Protein AF-A0A497BLQ8-F1 (afdb_monomer)

Structure (mmCIF, N/CA/C/O backbone):
data_AF-A0A497BLQ8-F1
#
_entry.id   AF-A0A497BLQ8-F1
#
loop_
_atom_site.group_PDB
_atom_site.id
_atom_site.type_symbol
_atom_site.label_atom_id
_atom_site.label_alt_id
_atom_site.label_comp_id
_atom_site.label_asym_id
_atom_site.label_entity_id
_atom_site.label_seq_id
_atom_site.pdbx_PDB_ins_code
_atom_site.Cartn_x
_atom_site.Cartn_y
_atom_site.Cartn_z
_atom_site.occupancy
_atom_site.B_iso_or_equiv
_atom_site.auth_seq_id
_atom_site.auth_comp_id
_atom_site.auth_asym_id
_atom_site.auth_atom_id
_atom_site.pdbx_PDB_model_num
ATOM 1 N N . MET A 1 1 ? -21.643 6.560 -34.041 1.00 45.59 1 MET A N 1
ATOM 2 C CA . MET A 1 1 ? -21.291 5.368 -34.838 1.00 45.59 1 MET A CA 1
ATOM 3 C C . MET A 1 1 ? -20.101 4.755 -34.124 1.00 45.59 1 MET A C 1
ATOM 5 O O . MET A 1 1 ? -19.107 5.454 -33.999 1.00 45.59 1 MET A O 1
ATOM 9 N N . ASN A 1 2 ? -20.233 3.572 -33.525 1.00 54.94 2 ASN A N 1
ATOM 10 C CA . ASN A 1 2 ? -19.096 2.925 -32.866 1.00 54.94 2 ASN A CA 1
ATOM 11 C C . ASN A 1 2 ? -18.308 2.196 -33.954 1.00 54.94 2 ASN A C 1
ATOM 13 O O . ASN A 1 2 ? -18.835 1.258 -34.545 1.00 54.94 2 ASN A O 1
ATOM 17 N N . GLU A 1 3 ? -17.105 2.670 -34.266 1.00 62.31 3 GLU A N 1
ATOM 18 C CA . GLU A 1 3 ? -16.207 1.967 -35.180 1.00 62.31 3 GLU A CA 1
ATOM 19 C C . GLU A 1 3 ? -15.590 0.777 -34.443 1.00 62.31 3 GLU A C 1
ATOM 21 O O . GLU A 1 3 ? -14.866 0.939 -33.461 1.00 62.31 3 GLU A O 1
ATOM 26 N N . GLU A 1 4 ? -15.925 -0.429 -34.893 1.00 64.44 4 GLU A N 1
ATOM 27 C CA . GLU A 1 4 ? -15.336 -1.668 -34.399 1.00 64.44 4 GLU A CA 1
ATOM 28 C C . GLU A 1 4 ? -14.149 -2.039 -35.297 1.00 64.44 4 GLU A C 1
ATOM 30 O O . GLU A 1 4 ? -14.300 -2.202 -36.509 1.00 64.44 4 GLU A O 1
ATOM 35 N N . MET A 1 5 ? -12.953 -2.143 -34.709 1.00 69.06 5 MET A N 1
ATOM 36 C CA . MET A 1 5 ? -11.732 -2.540 -35.410 1.00 69.06 5 MET A CA 1
ATOM 37 C C . MET A 1 5 ? -11.304 -3.932 -34.946 1.00 69.06 5 MET A C 1
ATOM 39 O O . MET A 1 5 ? -11.030 -4.139 -33.766 1.00 69.06 5 MET A O 1
ATOM 43 N N . ILE A 1 6 ? -11.197 -4.873 -35.886 1.00 69.75 6 ILE A N 1
ATOM 44 C CA . ILE A 1 6 ? -10.698 -6.229 -35.632 1.00 69.75 6 ILE A CA 1
ATOM 45 C C . ILE A 1 6 ? -9.285 -6.331 -36.212 1.00 69.75 6 ILE A C 1
ATOM 47 O O . ILE A 1 6 ? -9.094 -6.196 -37.422 1.00 69.75 6 ILE A O 1
ATOM 51 N N . THR A 1 7 ? -8.290 -6.571 -35.356 1.00 73.69 7 THR A N 1
ATOM 52 C CA . THR A 1 7 ? -6.900 -6.825 -35.759 1.00 73.69 7 THR A CA 1
ATOM 53 C C . THR A 1 7 ? -6.355 -8.061 -35.055 1.00 73.69 7 THR A C 1
ATOM 55 O O . THR A 1 7 ? -6.765 -8.376 -33.938 1.00 73.69 7 THR A O 1
ATOM 58 N N . GLY A 1 8 ? -5.433 -8.757 -35.721 1.00 69.12 8 GLY A N 1
ATOM 59 C CA . GLY A 1 8 ? -4.611 -9.776 -35.081 1.00 69.12 8 GLY A CA 1
ATOM 60 C C . GLY A 1 8 ? -3.688 -9.142 -34.043 1.00 69.12 8 GLY A C 1
ATOM 61 O O . GLY A 1 8 ? -3.346 -7.954 -34.138 1.00 69.12 8 GLY A O 1
ATOM 62 N N . ALA A 1 9 ? -3.358 -9.924 -33.021 1.00 67.19 9 ALA A N 1
ATOM 63 C CA . ALA A 1 9 ? -2.490 -9.506 -31.943 1.00 67.19 9 ALA A CA 1
ATOM 64 C C . ALA A 1 9 ? -1.697 -10.701 -31.404 1.00 67.19 9 ALA A C 1
ATOM 66 O O . ALA A 1 9 ? -2.230 -11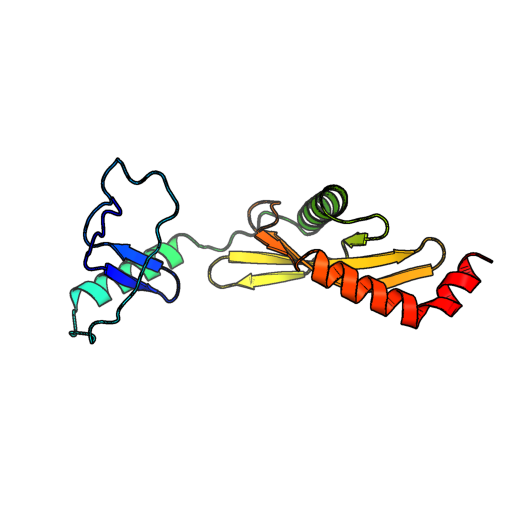.805 -31.261 1.00 67.19 9 ALA A O 1
ATOM 67 N N . SER A 1 10 ? -0.432 -10.457 -31.096 1.00 71.00 10 SER A N 1
ATOM 68 C CA . SER A 1 10 ? 0.517 -11.432 -30.580 1.00 71.00 10 SER A CA 1
ATOM 69 C C . SER A 1 10 ? 0.697 -11.239 -29.078 1.00 71.00 10 SER A C 1
ATOM 71 O O . SER A 1 10 ? 1.008 -10.143 -28.615 1.00 71.00 10 SER A O 1
ATOM 73 N N . VAL A 1 11 ? 0.505 -12.304 -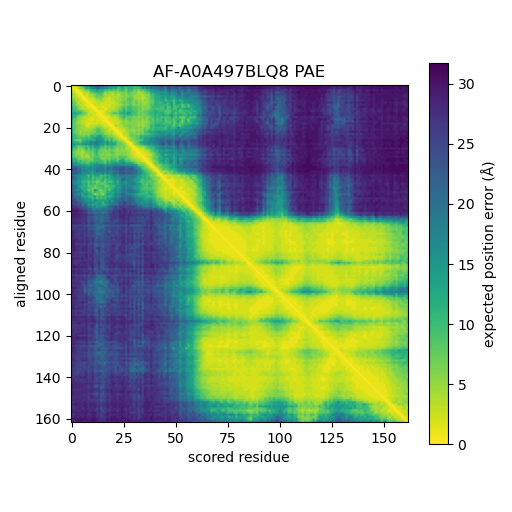28.299 1.00 68.88 11 VAL A N 1
ATOM 74 C CA . VAL A 1 11 ? 0.730 -1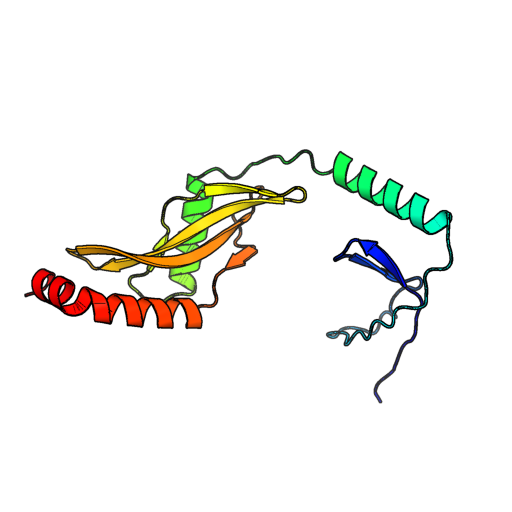2.275 -26.847 1.00 68.88 11 VAL A CA 1
ATOM 75 C C . VAL A 1 11 ? 2.229 -12.405 -26.582 1.00 68.88 11 VAL A C 1
ATOM 77 O O . VAL A 1 11 ? 2.837 -13.419 -26.938 1.00 68.88 11 VAL A O 1
ATOM 80 N N . LEU A 1 12 ? 2.823 -11.377 -25.978 1.00 60.34 12 LEU A N 1
ATOM 81 C CA . LEU A 1 12 ? 4.246 -11.357 -25.636 1.00 60.34 12 LEU A CA 1
ATOM 82 C C . LEU A 1 12 ? 4.490 -11.977 -24.252 1.00 60.34 12 LEU A C 1
ATOM 84 O O . LEU A 1 12 ? 5.418 -12.769 -24.102 1.00 60.34 12 LEU A O 1
ATOM 88 N N . ASP A 1 13 ? 3.625 -11.675 -23.279 1.00 62.84 13 ASP A N 1
ATOM 89 C CA . ASP A 1 13 ? 3.588 -12.289 -21.945 1.00 62.84 13 ASP A CA 1
ATOM 90 C C . ASP A 1 13 ? 2.176 -12.201 -21.323 1.00 62.84 13 ASP A C 1
ATOM 92 O O . ASP A 1 13 ? 1.213 -11.836 -21.999 1.00 62.84 13 ASP A O 1
ATOM 96 N N . ASP A 1 14 ? 2.047 -12.534 -20.035 1.00 57.75 14 ASP A N 1
ATOM 97 C CA . ASP A 1 14 ? 0.777 -12.560 -19.292 1.00 57.75 14 ASP A CA 1
ATOM 98 C C . ASP A 1 14 ? 0.088 -11.181 -19.159 1.00 57.75 14 ASP A C 1
ATOM 100 O O . ASP A 1 14 ? -1.061 -11.095 -18.722 1.00 57.75 14 ASP A O 1
ATOM 104 N N . THR A 1 15 ? 0.775 -10.095 -19.526 1.00 55.38 15 THR A N 1
ATOM 105 C CA . THR A 1 15 ? 0.332 -8.699 -19.378 1.00 55.38 15 THR A CA 1
ATOM 106 C C . THR A 1 15 ? 0.512 -7.836 -20.632 1.00 55.38 15 THR A C 1
ATOM 108 O O . THR A 1 15 ? -0.106 -6.773 -20.722 1.00 55.38 15 THR A O 1
ATOM 111 N N . HIS A 1 16 ? 1.293 -8.281 -21.620 1.00 55.97 16 HIS A N 1
ATOM 112 C CA . HIS A 1 16 ? 1.618 -7.513 -22.821 1.00 55.97 16 HIS A CA 1
ATOM 113 C C . HIS A 1 16 ? 1.158 -8.211 -24.103 1.00 55.97 16 HIS A C 1
ATOM 115 O O . HIS A 1 16 ? 1.431 -9.388 -24.353 1.00 55.97 16 HIS A O 1
ATOM 121 N N . VAL A 1 17 ? 0.495 -7.435 -24.960 1.00 71.88 17 VAL A N 1
ATOM 122 C CA . VAL A 1 17 ? 0.015 -7.862 -26.276 1.00 71.88 17 VAL A CA 1
ATOM 123 C C . VAL A 1 17 ? 0.462 -6.836 -27.314 1.00 71.88 17 VAL A C 1
ATOM 125 O O . VAL A 1 17 ? 0.258 -5.637 -27.135 1.00 71.88 17 VAL A O 1
ATOM 128 N N . GLU A 1 18 ? 1.055 -7.307 -28.406 1.00 71.69 18 GLU A N 1
ATOM 129 C CA . GLU A 1 18 ? 1.445 -6.495 -29.559 1.00 71.69 18 GLU A CA 1
ATOM 130 C C . GLU A 1 18 ? 0.379 -6.614 -30.653 1.00 71.69 18 GLU A C 1
ATOM 132 O O . GLU A 1 18 ? -0.018 -7.718 -31.019 1.00 71.69 18 GLU A O 1
ATOM 137 N N . LEU A 1 19 ? -0.112 -5.489 -31.175 1.00 75.44 19 LEU A N 1
ATOM 138 C CA . LEU A 1 19 ? -1.073 -5.489 -32.281 1.00 75.44 19 LEU A CA 1
ATOM 139 C C . LEU A 1 19 ? -0.333 -5.608 -33.616 1.00 75.44 19 LEU A C 1
ATOM 141 O O . LEU A 1 19 ? 0.628 -4.882 -33.856 1.00 75.44 19 LE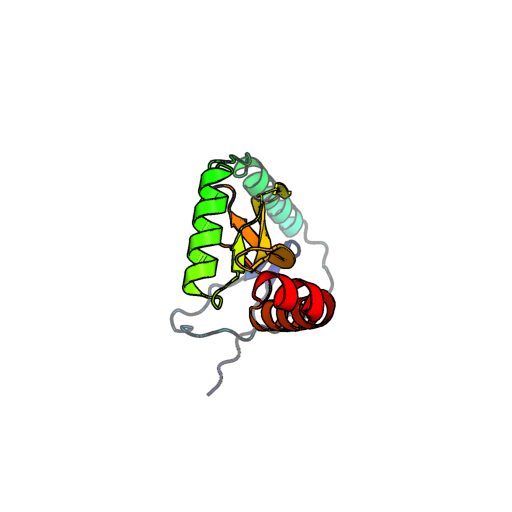U A O 1
ATOM 145 N N . ASP A 1 20 ? -0.845 -6.427 -34.536 1.00 71.88 20 ASP A N 1
ATOM 146 C CA . ASP A 1 20 ? -0.243 -6.588 -35.871 1.00 71.88 20 ASP A CA 1
ATOM 147 C C . ASP A 1 20 ? -0.364 -5.320 -36.740 1.00 71.88 20 ASP A C 1
ATOM 149 O O . ASP A 1 20 ? 0.283 -5.196 -37.783 1.00 71.88 20 ASP A O 1
ATOM 153 N N . LYS A 1 21 ? -1.231 -4.379 -36.345 1.00 71.50 21 LYS A N 1
ATOM 154 C CA . LYS A 1 21 ? -1.480 -3.111 -37.037 1.00 71.50 21 LYS A CA 1
ATOM 155 C C . LYS A 1 21 ? -1.532 -1.953 -36.047 1.00 71.50 21 LYS A C 1
ATOM 157 O O . LYS A 1 21 ? -2.088 -2.083 -34.958 1.00 71.50 21 LYS A O 1
ATOM 162 N N . ALA A 1 22 ? -1.001 -0.806 -36.468 1.00 69.06 22 ALA A N 1
ATOM 163 C CA . ALA A 1 22 ? -1.089 0.437 -35.713 1.00 69.06 22 ALA A CA 1
ATOM 164 C C . ALA A 1 22 ? -2.547 0.912 -35.585 1.00 69.06 22 ALA A C 1
ATOM 166 O O . ALA A 1 22 ? -3.351 0.752 -36.508 1.00 69.06 22 ALA A O 1
ATOM 167 N N . LEU A 1 23 ? -2.871 1.514 -34.439 1.00 69.44 23 LEU A N 1
ATOM 168 C CA . LEU A 1 23 ? -4.172 2.139 -34.211 1.00 69.44 23 LEU A CA 1
ATOM 169 C C . LEU A 1 23 ? -4.319 3.392 -35.097 1.00 69.44 23 LEU A C 1
ATOM 171 O O . LEU A 1 23 ? -3.353 4.145 -35.231 1.00 69.44 23 LEU A O 1
ATOM 175 N N . PRO A 1 24 ? -5.503 3.652 -35.683 1.00 69.00 24 PRO A N 1
ATOM 176 C CA . PRO A 1 24 ? -5.737 4.873 -36.449 1.00 69.00 24 PRO A CA 1
ATOM 177 C C . PRO A 1 24 ? -5.566 6.129 -35.583 1.00 69.00 24 PRO A C 1
ATOM 179 O O . PRO A 1 24 ? -6.014 6.162 -34.436 1.00 69.00 24 PRO A O 1
ATOM 182 N N . GLU A 1 25 ? -4.996 7.193 -36.156 1.00 61.97 25 GLU A N 1
ATOM 183 C CA . GLU A 1 25 ? -4.608 8.432 -35.450 1.00 61.97 25 GLU A CA 1
ATOM 184 C C . GLU A 1 25 ? -5.781 9.218 -34.810 1.00 61.97 25 GLU A C 1
ATOM 186 O O . GLU A 1 25 ? -5.560 10.185 -34.087 1.00 61.97 25 GLU A O 1
ATOM 191 N N . GLY A 1 26 ? -7.035 8.795 -35.023 1.00 61.06 26 GLY A N 1
ATOM 192 C CA . GLY A 1 26 ? -8.242 9.379 -34.417 1.00 61.06 26 GLY A CA 1
ATOM 193 C C . GLY A 1 26 ? -8.735 8.705 -33.126 1.00 61.06 26 GLY A C 1
ATOM 194 O O . GLY A 1 26 ? -9.682 9.198 -32.510 1.00 61.06 26 GLY A O 1
ATOM 195 N N . PHE A 1 27 ? -8.127 7.595 -32.689 1.00 63.56 27 PHE A N 1
ATOM 196 C CA . PHE A 1 27 ? -8.535 6.871 -31.476 1.00 63.56 27 PHE A CA 1
ATOM 197 C C . PHE A 1 27 ? -7.983 7.533 -30.200 1.00 63.56 27 PHE A C 1
ATOM 199 O O . PHE A 1 27 ? -7.060 7.043 -29.558 1.00 63.56 27 PHE A O 1
ATOM 206 N N . GLY A 1 28 ? -8.566 8.671 -29.819 1.00 51.62 28 GLY A N 1
ATOM 207 C CA . GLY A 1 28 ? -8.182 9.449 -28.631 1.00 51.62 28 GLY A CA 1
ATOM 208 C C . GLY A 1 28 ? -8.887 9.070 -27.318 1.00 51.62 28 GLY A C 1
ATOM 209 O O . GLY A 1 28 ? -8.868 9.865 -26.381 1.00 51.62 28 GLY A O 1
ATOM 210 N N . GLN A 1 29 ? -9.562 7.918 -27.222 1.00 56.62 29 GLN A N 1
ATOM 211 C CA . GLN A 1 29 ? -10.327 7.527 -26.024 1.00 56.62 29 GLN A CA 1
ATOM 212 C C . GLN A 1 29 ? -10.104 6.067 -25.620 1.00 56.62 29 GLN A C 1
ATOM 214 O O . GLN A 1 29 ? -9.720 5.234 -26.438 1.00 56.62 29 GLN A O 1
ATOM 219 N N . ARG A 1 30 ? -10.381 5.780 -24.334 1.00 53.25 30 ARG A N 1
ATOM 220 C CA . ARG A 1 30 ? -10.392 4.445 -23.708 1.00 53.25 30 ARG A CA 1
ATOM 221 C C . ARG A 1 30 ? -10.951 3.387 -24.667 1.00 53.25 30 ARG A C 1
ATOM 223 O O . ARG A 1 30 ? -12.146 3.370 -24.952 1.00 53.25 30 ARG A O 1
ATOM 230 N N . LEU A 1 31 ? -10.080 2.491 -25.122 1.00 61.16 31 LEU A N 1
ATOM 231 C CA . LEU A 1 31 ? -10.446 1.373 -25.984 1.00 61.16 31 LEU A CA 1
ATOM 232 C C . LEU A 1 31 ? -11.077 0.256 -25.155 1.00 61.16 31 LEU A C 1
ATOM 234 O O . LEU A 1 31 ? -10.528 -0.167 -24.137 1.00 61.16 31 LEU A O 1
ATOM 238 N N . ARG A 1 32 ? -12.220 -0.256 -25.615 1.00 54.22 32 ARG A N 1
ATOM 239 C CA . ARG A 1 32 ? -12.794 -1.497 -25.093 1.00 54.22 32 ARG A CA 1
ATOM 240 C C . ARG A 1 32 ? -12.264 -2.649 -25.937 1.00 54.22 32 ARG A C 1
ATOM 242 O O . ARG A 1 32 ? -12.726 -2.857 -27.052 1.00 54.22 32 ARG A O 1
ATOM 249 N N . VAL A 1 33 ? -11.270 -3.361 -25.417 1.00 60.84 33 VAL A N 1
ATOM 250 C CA . VAL A 1 33 ? -10.626 -4.474 -26.126 1.00 60.84 33 VAL A CA 1
ATOM 251 C C . VAL A 1 33 ? -11.339 -5.779 -25.774 1.00 60.84 33 VAL A C 1
ATOM 253 O O . VAL A 1 33 ? -11.523 -6.087 -24.597 1.00 60.84 33 VAL A O 1
ATOM 256 N N . HIS A 1 34 ? -11.743 -6.547 -26.788 1.00 54.59 34 HIS A N 1
ATOM 257 C CA . HIS A 1 34 ? -12.259 -7.903 -26.614 1.00 54.59 34 HIS A CA 1
ATOM 258 C C . HIS A 1 34 ? -11.250 -8.897 -27.192 1.00 54.59 34 HIS A C 1
ATOM 260 O O . HIS A 1 34 ? -11.066 -8.974 -28.404 1.00 54.59 34 HIS A O 1
ATOM 266 N N . ILE A 1 35 ? -10.562 -9.631 -26.318 1.00 61.28 35 ILE A N 1
ATOM 267 C CA . ILE A 1 35 ? -9.530 -10.589 -26.721 1.00 61.28 35 ILE A CA 1
ATOM 268 C C . ILE A 1 35 ? -10.186 -11.956 -26.881 1.00 61.28 35 ILE A C 1
ATOM 270 O O . ILE A 1 35 ? -10.690 -12.527 -25.917 1.00 61.28 35 ILE A O 1
ATOM 274 N N . THR A 1 36 ? -10.160 -12.493 -28.099 1.00 52.09 36 THR A N 1
ATOM 275 C CA . THR A 1 36 ? -10.603 -13.864 -28.373 1.00 52.09 36 THR A CA 1
ATOM 276 C C . THR A 1 36 ? -9.385 -14.708 -28.716 1.00 52.09 36 THR A C 1
ATOM 278 O O . THR A 1 36 ? -8.703 -14.438 -29.701 1.00 52.09 36 THR A O 1
ATOM 281 N N . SER A 1 37 ? -9.095 -15.725 -27.901 1.00 51.56 37 SER A N 1
ATOM 282 C CA . SER A 1 37 ? -7.980 -16.638 -28.159 1.00 51.56 37 SER A CA 1
ATOM 283 C C . SER A 1 37 ? -8.284 -17.490 -29.392 1.00 51.56 37 SER A C 1
ATOM 285 O O . SER A 1 37 ? -9.158 -18.359 -29.376 1.00 51.56 37 SER A O 1
ATOM 287 N N . LEU A 1 38 ? -7.562 -17.232 -30.480 1.00 53.38 38 LEU A N 1
ATOM 288 C CA . LEU A 1 38 ? -7.493 -18.138 -31.617 1.00 53.38 38 LEU A CA 1
ATOM 289 C C . LEU A 1 38 ? -6.430 -19.190 -31.283 1.00 53.38 38 LEU A C 1
ATOM 291 O O . LEU A 1 38 ? -5.348 -18.851 -30.810 1.00 53.38 38 LEU A O 1
ATOM 295 N N . ARG A 1 39 ? -6.767 -20.475 -31.455 1.00 51.53 39 ARG A N 1
ATOM 296 C CA . ARG A 1 39 ? -5.911 -21.617 -31.079 1.00 51.53 39 ARG A CA 1
ATOM 297 C C . ARG A 1 39 ? -4.460 -21.390 -31.529 1.00 51.53 39 ARG A C 1
ATOM 299 O O . ARG A 1 39 ? -4.268 -20.952 -32.663 1.00 51.53 39 ARG A O 1
ATOM 306 N N . PRO A 1 40 ? -3.455 -21.733 -30.703 1.00 51.69 40 PRO A N 1
ATOM 307 C CA . PRO A 1 40 ? -2.065 -21.466 -31.035 1.00 51.69 40 PRO A CA 1
ATOM 308 C C . PRO A 1 40 ? -1.652 -22.326 -32.233 1.00 51.69 40 PRO A C 1
ATOM 310 O O . PRO A 1 40 ? -1.404 -23.526 -32.105 1.00 51.69 40 PRO A O 1
ATOM 313 N N . ALA A 1 41 ? -1.590 -21.712 -33.414 1.00 51.78 41 ALA A N 1
ATOM 314 C CA . ALA A 1 41 ? -0.745 -22.216 -34.482 1.00 51.78 41 ALA A CA 1
ATOM 315 C C . ALA A 1 41 ? 0.706 -22.078 -33.998 1.00 51.78 41 ALA A C 1
ATOM 317 O O . ALA A 1 41 ? 1.076 -21.057 -33.421 1.00 51.78 41 ALA A O 1
ATOM 318 N N . GLN A 1 42 ? 1.504 -23.135 -34.148 1.00 52.81 42 GLN A N 1
ATOM 319 C CA . GLN A 1 42 ? 2.906 -23.164 -33.731 1.00 52.81 42 GLN A CA 1
ATOM 320 C C . GLN A 1 42 ? 3.724 -22.206 -34.604 1.00 52.81 42 GLN A C 1
ATOM 322 O O . GLN A 1 42 ? 4.300 -22.607 -35.610 1.00 52.81 42 GLN A O 1
ATOM 327 N N . ASP A 1 43 ? 3.735 -20.930 -34.235 1.00 60.41 43 ASP A N 1
ATOM 328 C CA . ASP A 1 43 ? 4.445 -19.894 -34.968 1.00 60.41 43 ASP A CA 1
ATOM 329 C C . ASP A 1 43 ? 5.843 -19.711 -34.364 1.00 60.41 43 ASP A C 1
ATOM 331 O O . ASP A 1 43 ? 6.023 -19.145 -33.282 1.00 60.41 43 ASP A O 1
ATOM 335 N N . HIS A 1 44 ? 6.852 -20.261 -35.042 1.00 58.25 44 HIS A N 1
ATOM 336 C CA . HIS A 1 44 ? 8.255 -20.153 -34.634 1.00 58.25 44 HIS A CA 1
ATOM 337 C C . HIS A 1 44 ? 8.708 -18.689 -34.524 1.00 58.25 44 HIS A C 1
ATOM 339 O O . HIS A 1 44 ? 9.489 -18.353 -33.635 1.00 58.25 44 HIS A O 1
ATOM 345 N N . THR A 1 45 ? 8.134 -17.812 -35.347 1.00 61.81 45 THR A N 1
ATOM 346 C CA . THR A 1 45 ? 8.399 -16.370 -35.360 1.00 61.81 45 THR A CA 1
ATOM 347 C C . THR A 1 45 ? 7.933 -15.684 -34.072 1.00 61.81 45 THR A C 1
ATOM 349 O O . THR A 1 45 ? 8.596 -14.770 -33.583 1.00 61.81 45 THR A O 1
ATOM 352 N N . LEU A 1 46 ? 6.832 -16.151 -33.468 1.00 58.62 46 LEU A N 1
ATOM 353 C CA . LEU A 1 46 ? 6.336 -15.637 -32.186 1.00 58.62 46 LEU A CA 1
ATOM 354 C C . LEU A 1 46 ? 7.276 -16.011 -31.034 1.00 58.62 46 LEU A C 1
ATOM 356 O O . LEU A 1 46 ? 7.555 -15.180 -30.174 1.00 58.62 46 LEU A O 1
ATOM 360 N N . ARG A 1 47 ? 7.823 -17.234 -31.040 1.00 60.28 47 ARG A N 1
ATOM 361 C CA . ARG A 1 47 ? 8.798 -17.672 -30.026 1.00 60.28 47 ARG A CA 1
ATOM 362 C C . ARG A 1 47 ? 10.098 -16.881 -30.086 1.00 60.28 47 ARG A C 1
ATOM 364 O O . ARG A 1 47 ? 10.646 -16.547 -29.042 1.00 60.28 47 ARG A O 1
ATOM 371 N N . GLU A 1 48 ? 10.586 -16.573 -31.283 1.00 63.75 48 GLU A N 1
ATOM 372 C CA . GLU A 1 48 ? 11.786 -15.748 -31.454 1.00 63.75 48 GLU A CA 1
ATOM 373 C C . GLU A 1 48 ? 11.558 -14.312 -30.970 1.00 63.75 48 GLU A C 1
ATOM 375 O O . GLU A 1 48 ? 12.416 -13.760 -30.284 1.00 63.75 48 GLU A O 1
ATOM 380 N N . ARG A 1 49 ? 10.377 -13.734 -31.233 1.00 62.16 49 ARG A N 1
ATOM 381 C CA . ARG A 1 49 ? 9.994 -12.413 -30.705 1.00 62.16 49 ARG A CA 1
ATOM 382 C C . ARG A 1 49 ? 9.840 -12.408 -29.186 1.00 62.16 49 ARG A C 1
ATOM 384 O O . ARG A 1 49 ? 10.344 -11.497 -28.540 1.00 62.16 49 ARG A O 1
ATOM 391 N N . GLN A 1 50 ? 9.224 -13.439 -28.606 1.00 59.03 50 GLN A N 1
ATOM 392 C CA . GLN A 1 50 ? 9.125 -13.603 -27.152 1.00 59.03 50 GLN A CA 1
ATOM 393 C C . GLN A 1 50 ? 10.506 -13.745 -26.506 1.00 59.03 50 GLN A C 1
ATOM 395 O O . GLN A 1 50 ? 10.781 -13.095 -25.503 1.00 59.03 50 GLN A O 1
ATOM 400 N N . ALA A 1 51 ? 11.402 -14.540 -27.096 1.00 61.84 51 ALA A N 1
ATOM 401 C CA . ALA A 1 51 ? 12.765 -14.698 -26.600 1.00 61.84 51 ALA A CA 1
ATOM 402 C C . ALA A 1 51 ? 13.576 -13.398 -26.725 1.00 61.84 51 ALA A C 1
ATOM 404 O O . ALA A 1 51 ? 14.284 -13.033 -25.791 1.00 61.84 51 ALA A O 1
ATOM 405 N N . ALA A 1 52 ? 13.450 -12.668 -27.837 1.00 61.84 52 ALA A N 1
ATOM 406 C CA . ALA A 1 52 ? 14.104 -11.374 -28.020 1.00 61.84 52 ALA A CA 1
ATOM 407 C C . ALA A 1 52 ? 13.575 -10.315 -27.039 1.00 61.84 52 ALA A C 1
ATOM 409 O O . ALA A 1 52 ? 14.378 -9.596 -26.448 1.00 61.84 52 ALA A O 1
ATOM 410 N N . TYR A 1 53 ? 12.258 -10.275 -26.801 1.00 56.78 53 TYR A N 1
ATOM 411 C CA . TYR A 1 53 ? 11.636 -9.409 -25.797 1.00 56.78 53 TYR A CA 1
ATOM 412 C C . TYR A 1 53 ? 12.105 -9.767 -24.384 1.00 56.78 53 TYR A C 1
ATOM 414 O O . TYR A 1 53 ? 12.562 -8.899 -23.651 1.00 56.78 53 TYR A O 1
ATOM 422 N N . GLN A 1 54 ? 12.100 -11.049 -24.017 1.00 60.09 54 GLN A N 1
ATOM 423 C CA . GLN A 1 54 ? 12.585 -11.504 -22.711 1.00 60.09 54 GLN A CA 1
ATOM 424 C C . GLN A 1 54 ? 14.072 -11.205 -22.505 1.00 60.09 54 GLN A C 1
ATOM 426 O O . GLN A 1 54 ? 14.468 -10.818 -21.408 1.00 60.09 54 GLN A O 1
ATOM 431 N N . VAL A 1 55 ? 14.899 -11.337 -23.546 1.00 59.81 55 VAL A N 1
ATOM 432 C CA . VAL A 1 55 ? 16.317 -10.964 -23.491 1.00 59.81 55 VAL A CA 1
ATOM 433 C C . VAL A 1 55 ? 16.478 -9.446 -23.398 1.00 59.81 55 VAL A C 1
ATOM 435 O O . VAL A 1 55 ? 17.294 -8.998 -22.602 1.00 59.81 55 VAL A O 1
ATOM 438 N N . GLN A 1 56 ? 15.697 -8.638 -24.122 1.00 56.91 56 GLN A N 1
ATOM 439 C CA . GLN A 1 56 ? 15.716 -7.175 -23.984 1.00 56.91 56 GLN A CA 1
ATOM 440 C C . GLN A 1 56 ? 15.294 -6.726 -22.582 1.00 56.91 56 GLN A C 1
ATOM 442 O O . GLN A 1 56 ? 16.041 -5.986 -21.950 1.00 56.91 56 GLN A O 1
ATOM 447 N N . VAL A 1 57 ? 14.190 -7.252 -22.048 1.00 54.06 57 VAL A N 1
ATOM 448 C CA . VAL A 1 57 ? 13.727 -6.978 -20.678 1.00 54.06 57 VAL A CA 1
ATOM 449 C C . VAL A 1 57 ? 14.783 -7.407 -19.654 1.00 54.06 57 VAL A C 1
ATOM 451 O O . VAL A 1 57 ? 15.154 -6.628 -18.779 1.00 54.06 57 VAL A O 1
ATOM 454 N N . ALA A 1 58 ? 15.360 -8.604 -19.795 1.00 55.16 58 ALA A N 1
ATOM 455 C CA . ALA A 1 58 ? 16.404 -9.086 -18.889 1.00 55.16 58 ALA A CA 1
ATOM 456 C C . ALA A 1 58 ? 17.724 -8.296 -18.998 1.00 55.16 58 ALA A C 1
ATOM 458 O O . ALA A 1 58 ? 18.468 -8.207 -18.020 1.00 55.16 58 ALA A O 1
ATOM 459 N N . THR A 1 59 ? 18.027 -7.720 -20.166 1.00 49.50 59 THR A N 1
ATOM 460 C CA . THR A 1 59 ? 19.241 -6.914 -20.383 1.00 49.50 59 THR A CA 1
ATOM 461 C C . THR A 1 59 ? 19.043 -5.458 -19.943 1.00 49.50 59 THR A C 1
ATOM 463 O O . THR A 1 59 ? 20.002 -4.827 -19.498 1.00 49.50 59 THR A O 1
ATOM 466 N N . GLU A 1 60 ? 17.815 -4.933 -19.990 1.00 52.38 60 GLU A N 1
ATOM 467 C CA . GLU A 1 60 ? 17.475 -3.587 -19.510 1.00 52.38 60 GLU A CA 1
ATOM 468 C C . GLU A 1 60 ? 17.228 -3.533 -17.994 1.00 52.38 60 GLU A C 1
ATOM 470 O O . GLU A 1 60 ? 17.576 -2.538 -17.356 1.00 52.38 60 GLU A O 1
ATOM 475 N N . THR A 1 61 ? 16.724 -4.596 -17.358 1.00 50.50 61 THR A N 1
ATOM 476 C CA . THR A 1 61 ? 16.421 -4.591 -15.915 1.00 50.50 61 THR A CA 1
ATOM 477 C C . THR A 1 61 ? 17.523 -5.237 -15.075 1.00 50.50 61 THR A C 1
ATOM 479 O O . THR A 1 61 ? 17.320 -6.208 -14.347 1.00 50.50 61 THR A O 1
ATOM 482 N N . ARG A 1 62 ? 18.721 -4.648 -15.080 1.00 54.06 62 ARG A N 1
ATOM 483 C CA . ARG A 1 62 ? 19.637 -4.834 -13.944 1.00 54.06 62 ARG A CA 1
ATOM 484 C C . ARG A 1 62 ? 19.066 -4.013 -12.785 1.00 54.06 62 ARG A C 1
ATOM 486 O O . ARG A 1 62 ? 19.453 -2.862 -12.633 1.00 54.06 62 ARG A O 1
ATOM 493 N N . THR A 1 63 ? 18.102 -4.576 -12.042 1.00 56.97 63 THR A N 1
ATOM 494 C CA . THR A 1 63 ? 17.318 -3.923 -10.969 1.00 56.97 63 THR A CA 1
ATOM 495 C C . THR A 1 63 ? 18.192 -3.016 -10.104 1.00 56.97 63 THR A C 1
ATOM 497 O O . THR A 1 63 ? 18.897 -3.479 -9.202 1.00 56.97 63 THR A O 1
ATOM 500 N N . ARG A 1 64 ? 18.186 -1.717 -10.407 1.00 64.31 64 ARG A N 1
ATOM 501 C CA . ARG A 1 64 ? 19.000 -0.718 -9.726 1.00 64.31 64 ARG A CA 1
ATOM 502 C C . ARG A 1 64 ? 18.108 -0.022 -8.719 1.00 64.31 64 ARG A C 1
ATOM 504 O O . ARG A 1 64 ? 17.525 0.995 -9.036 1.00 64.31 64 ARG A O 1
ATOM 511 N N . ILE A 1 65 ? 18.062 -0.530 -7.494 1.00 73.50 65 ILE A N 1
ATOM 512 C CA . ILE A 1 65 ? 17.340 0.148 -6.412 1.00 73.50 65 ILE A CA 1
ATOM 513 C C . ILE A 1 65 ? 18.040 1.488 -6.140 1.00 73.50 65 ILE A C 1
ATOM 515 O O . ILE A 1 65 ? 19.150 1.519 -5.602 1.00 73.50 65 ILE A O 1
ATOM 519 N N . VAL A 1 66 ? 17.421 2.591 -6.559 1.00 84.81 66 VAL A N 1
ATOM 520 C CA . VAL A 1 66 ? 17.921 3.961 -6.345 1.00 84.81 66 VAL A CA 1
ATOM 521 C C . VAL A 1 66 ? 17.272 4.575 -5.107 1.00 84.81 66 VAL A C 1
ATOM 523 O O . VAL A 1 66 ? 17.936 5.278 -4.342 1.00 84.81 66 VAL A O 1
ATOM 526 N N . VAL A 1 67 ? 15.990 4.284 -4.889 1.00 86.25 67 VAL A N 1
ATOM 527 C CA . VAL A 1 67 ? 15.216 4.774 -3.749 1.00 86.25 67 VAL A CA 1
ATOM 528 C C . VAL A 1 67 ? 15.654 4.042 -2.491 1.00 86.25 67 VAL A C 1
ATOM 530 O O . VAL A 1 67 ? 15.587 2.816 -2.404 1.00 86.25 67 VAL A O 1
ATOM 533 N N . ASN A 1 68 ? 16.074 4.802 -1.485 1.00 89.38 68 ASN A N 1
ATOM 534 C CA . ASN A 1 68 ? 16.363 4.260 -0.163 1.00 89.38 68 ASN A CA 1
ATOM 535 C C . ASN A 1 68 ? 15.117 4.255 0.741 1.00 89.38 68 ASN A C 1
ATOM 537 O O . ASN A 1 68 ? 14.111 4.911 0.469 1.00 89.38 68 ASN A O 1
ATOM 541 N N . THR A 1 69 ? 15.213 3.564 1.878 1.00 90.38 69 THR A N 1
ATOM 542 C CA . THR A 1 69 ? 14.128 3.441 2.865 1.00 90.38 69 THR A CA 1
ATOM 543 C C . THR A 1 69 ? 13.543 4.792 3.292 1.00 90.38 69 THR A C 1
ATOM 545 O O . THR A 1 69 ? 12.331 4.921 3.437 1.00 90.38 69 THR A O 1
ATOM 548 N N . ARG A 1 70 ? 14.379 5.828 3.467 1.00 92.69 70 ARG A N 1
ATOM 549 C CA 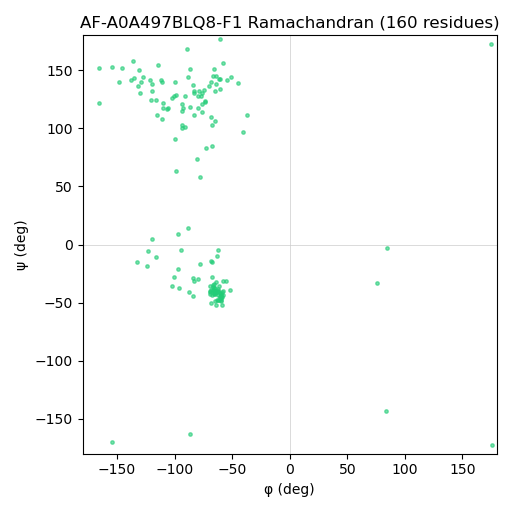. ARG A 1 70 ? 13.913 7.165 3.872 1.00 92.69 70 ARG A CA 1
ATOM 550 C C . ARG A 1 70 ? 13.079 7.816 2.772 1.00 92.69 70 ARG A C 1
ATOM 552 O O . ARG A 1 70 ? 12.048 8.402 3.076 1.00 92.69 70 ARG A O 1
ATOM 559 N N . GLN A 1 71 ? 13.515 7.722 1.520 1.00 92.62 71 GLN A N 1
ATOM 560 C CA . GLN A 1 71 ? 12.788 8.278 0.378 1.00 92.62 71 GLN A CA 1
ATOM 561 C C . GLN A 1 71 ? 11.443 7.576 0.172 1.00 92.62 71 GLN A C 1
ATOM 563 O O . GLN A 1 71 ? 10.440 8.259 -0.009 1.00 92.62 71 GLN A O 1
ATOM 568 N N . ALA A 1 72 ? 11.402 6.245 0.295 1.00 91.00 72 ALA A N 1
ATOM 569 C CA . ALA A 1 72 ? 10.150 5.490 0.242 1.00 91.00 72 ALA A CA 1
ATOM 570 C C . ALA A 1 72 ? 9.175 5.921 1.351 1.00 91.00 72 ALA A C 1
ATOM 572 O O . ALA A 1 72 ? 7.997 6.152 1.096 1.00 91.00 7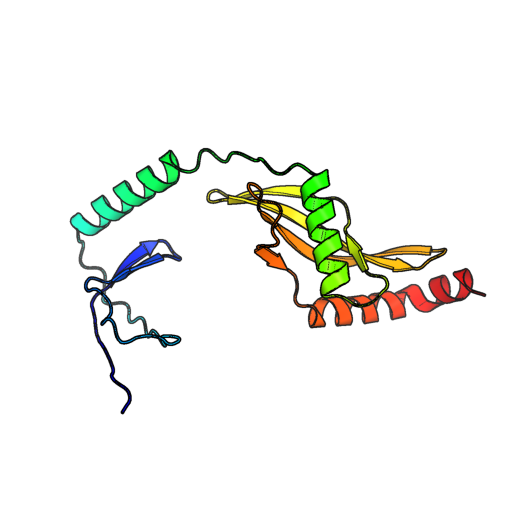2 ALA A O 1
ATOM 573 N N . MET A 1 73 ? 9.677 6.109 2.574 1.00 94.31 73 MET A N 1
ATOM 574 C CA . MET A 1 73 ? 8.868 6.573 3.702 1.00 94.31 73 MET A CA 1
ATOM 575 C C . MET A 1 73 ? 8.368 8.018 3.527 1.00 94.31 73 MET A C 1
ATOM 577 O O . MET A 1 73 ? 7.252 8.329 3.935 1.00 94.31 73 MET A O 1
ATOM 581 N N . ILE A 1 74 ? 9.165 8.911 2.929 1.00 94.69 74 ILE A N 1
ATOM 582 C CA . ILE A 1 74 ? 8.732 10.285 2.618 1.00 94.69 74 ILE A CA 1
ATOM 583 C C . ILE A 1 74 ? 7.607 10.263 1.579 1.00 94.69 74 ILE A C 1
ATOM 585 O O . ILE A 1 74 ? 6.572 10.875 1.822 1.00 94.69 74 ILE A O 1
ATOM 589 N N . ALA A 1 75 ? 7.779 9.521 0.480 1.00 93.75 75 ALA A N 1
ATOM 590 C CA . ALA A 1 75 ? 6.761 9.394 -0.564 1.00 93.75 75 ALA A CA 1
ATOM 591 C C . ALA A 1 75 ? 5.449 8.812 -0.013 1.00 93.75 75 ALA A C 1
ATOM 593 O O . ALA A 1 75 ? 4.370 9.326 -0.293 1.00 93.75 75 ALA A O 1
ATOM 594 N N . ALA A 1 76 ? 5.546 7.785 0.836 1.00 94.75 76 ALA A N 1
ATOM 595 C CA . ALA A 1 76 ? 4.394 7.198 1.511 1.00 94.75 76 ALA A CA 1
ATOM 596 C C . ALA A 1 76 ? 3.673 8.202 2.422 1.00 94.75 76 ALA A C 1
ATOM 598 O O . ALA A 1 76 ? 2.458 8.335 2.339 1.00 94.75 76 ALA A O 1
ATOM 599 N N . ASN A 1 77 ? 4.399 8.949 3.261 1.00 94.56 77 ASN A N 1
ATOM 600 C CA . ASN A 1 77 ? 3.775 9.948 4.134 1.00 94.56 77 ASN A CA 1
ATOM 601 C C . ASN A 1 77 ? 3.137 11.101 3.350 1.00 94.56 77 ASN A C 1
ATOM 603 O O . ASN A 1 77 ? 2.068 11.562 3.735 1.00 94.56 77 ASN A O 1
ATOM 607 N N . GLN A 1 78 ? 3.758 11.550 2.255 1.00 94.94 78 GLN A N 1
ATOM 608 C CA . GLN A 1 78 ? 3.162 12.556 1.368 1.00 94.94 78 GLN A CA 1
ATOM 609 C C . GLN A 1 78 ? 1.836 12.057 0.795 1.00 94.94 78 GLN A C 1
ATOM 611 O O . GLN A 1 78 ? 0.825 12.740 0.914 1.00 94.94 78 GLN A O 1
ATOM 616 N N . PHE A 1 79 ? 1.820 10.827 0.278 1.00 94.06 79 PHE A N 1
ATOM 617 C CA . PHE A 1 79 ? 0.603 10.215 -0.244 1.00 94.06 79 PHE A CA 1
ATOM 618 C C . PHE A 1 79 ? -0.502 10.115 0.814 1.00 94.06 79 PHE A C 1
ATOM 620 O O . PHE A 1 79 ? -1.643 10.468 0.531 1.00 94.06 79 PHE A O 1
ATOM 627 N N . ILE A 1 80 ? -0.163 9.680 2.033 1.00 93.94 80 ILE A N 1
ATOM 628 C CA . ILE A 1 80 ? -1.113 9.564 3.149 1.00 93.94 80 ILE A CA 1
ATOM 629 C C . ILE A 1 80 ? -1.730 10.922 3.482 1.00 93.94 80 ILE A C 1
ATOM 631 O O . ILE A 1 80 ? -2.946 11.016 3.574 1.00 93.94 80 ILE A O 1
ATOM 635 N N . VAL A 1 81 ? -0.917 11.973 3.619 1.00 93.31 81 VAL A N 1
ATOM 636 C CA . VAL A 1 81 ? -1.407 13.325 3.945 1.00 93.31 81 VAL A CA 1
ATOM 637 C C . VAL A 1 81 ? -2.305 13.890 2.840 1.00 93.31 81 VAL A C 1
ATOM 639 O O . VAL A 1 81 ? -3.227 14.649 3.124 1.00 93.31 81 VAL A O 1
ATOM 642 N N . GLU A 1 82 ? -2.040 13.540 1.582 1.00 92.94 82 GLU A N 1
ATOM 643 C CA . GLU A 1 82 ? -2.816 14.019 0.436 1.00 92.94 82 GLU A CA 1
ATOM 644 C C . GLU A 1 82 ? -4.142 13.267 0.231 1.00 92.94 82 GLU A C 1
ATOM 646 O O . GLU A 1 82 ? -5.085 13.854 -0.298 1.00 92.94 82 GLU A O 1
ATOM 651 N N . HIS A 1 83 ? -4.220 11.987 0.616 1.00 89.69 83 HIS A N 1
ATOM 652 C CA . HIS A 1 83 ? -5.316 11.097 0.203 1.00 89.69 83 HIS A CA 1
ATOM 653 C C . HIS A 1 83 ? -6.092 10.446 1.349 1.00 89.69 83 HIS A C 1
ATOM 655 O O . HIS A 1 83 ? -7.190 9.949 1.102 1.00 89.69 83 HIS A O 1
ATOM 661 N N . LEU A 1 84 ? -5.549 10.403 2.568 1.00 89.56 84 LEU A N 1
ATOM 662 C CA . LEU A 1 84 ? -6.193 9.762 3.713 1.00 89.56 84 LEU A CA 1
ATOM 663 C C . LEU A 1 84 ? -6.572 10.789 4.789 1.00 89.56 84 LEU A C 1
ATOM 665 O O . LEU A 1 84 ? -5.946 11.846 4.887 1.00 89.56 84 LEU A O 1
ATOM 669 N N . PRO A 1 85 ? -7.589 10.485 5.616 1.00 84.06 85 PRO A N 1
ATOM 670 C CA . PRO A 1 85 ? -7.957 11.320 6.753 1.00 84.06 85 PRO A CA 1
ATOM 671 C C . PRO A 1 85 ? -6.827 11.463 7.784 1.00 84.06 85 PRO A C 1
ATOM 673 O O . PRO A 1 85 ? -5.776 10.822 7.716 1.00 84.06 85 PRO A O 1
ATOM 676 N N . ASP A 1 86 ? -7.070 12.267 8.815 1.00 83.75 86 ASP A N 1
ATOM 677 C CA . ASP A 1 86 ? -6.168 12.345 9.962 1.00 83.75 86 ASP A CA 1
ATOM 678 C C . ASP A 1 86 ? -5.984 10.967 10.629 1.00 83.75 86 ASP A C 1
ATOM 680 O O . ASP A 1 86 ? -6.879 10.123 10.585 1.00 83.75 86 ASP A O 1
ATOM 684 N N . ARG A 1 87 ? -4.855 10.783 11.337 1.00 90.06 87 ARG A N 1
ATOM 685 C CA . ARG A 1 87 ? -4.480 9.591 12.145 1.00 90.06 87 ARG A CA 1
ATOM 686 C C . ARG A 1 87 ? -3.829 8.431 11.398 1.00 90.06 87 ARG A C 1
ATOM 688 O O . ARG A 1 87 ? -3.396 7.480 12.051 1.00 90.06 87 ARG A O 1
ATOM 695 N N . PHE A 1 88 ? -3.677 8.508 10.084 1.00 93.50 88 PHE A N 1
ATOM 696 C CA . PHE A 1 88 ? -2.896 7.528 9.333 1.00 93.50 88 PHE A CA 1
ATOM 697 C C . PHE A 1 88 ? -1.419 7.933 9.274 1.00 93.50 88 PHE A C 1
ATOM 699 O O . PHE A 1 88 ? -1.081 9.113 9.203 1.00 93.50 88 PHE A O 1
ATOM 706 N N . SER A 1 89 ? -0.517 6.953 9.317 1.00 93.50 89 SER A N 1
ATOM 707 C CA . SER A 1 89 ? 0.924 7.192 9.180 1.00 93.50 89 SER A CA 1
ATOM 708 C C . SER A 1 89 ? 1.619 6.045 8.459 1.00 93.50 89 SER A C 1
ATOM 710 O O . SER A 1 89 ? 1.171 4.899 8.521 1.00 93.50 89 SER A O 1
ATOM 712 N N . ALA A 1 90 ? 2.725 6.345 7.778 1.00 95.25 90 ALA A N 1
ATOM 713 C CA . ALA A 1 90 ? 3.547 5.312 7.169 1.00 95.25 90 ALA A CA 1
ATOM 714 C C . ALA A 1 90 ? 4.348 4.559 8.242 1.00 95.25 90 ALA A C 1
ATOM 716 O O . ALA A 1 90 ? 5.004 5.158 9.097 1.00 95.25 90 ALA A O 1
ATOM 717 N N . GLY A 1 91 ? 4.336 3.234 8.163 1.00 92.62 91 GLY A N 1
ATOM 718 C CA . GLY A 1 91 ? 5.221 2.359 8.913 1.00 92.62 91 GLY A CA 1
ATOM 719 C C . GLY A 1 91 ? 6.556 2.120 8.209 1.00 92.62 91 GLY A C 1
ATOM 720 O O . GLY A 1 91 ? 6.964 2.854 7.310 1.00 92.62 91 GLY A O 1
ATOM 721 N N . LEU A 1 92 ? 7.272 1.080 8.644 1.00 93.06 92 LEU A N 1
ATOM 722 C CA . LEU A 1 92 ? 8.618 0.784 8.152 1.00 93.06 92 LEU A CA 1
ATOM 723 C C . LEU A 1 92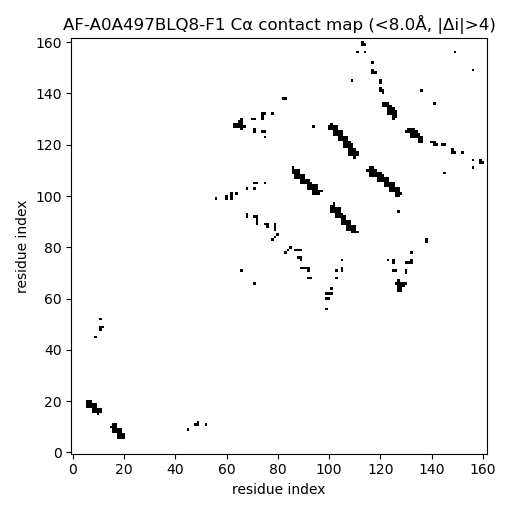 ? 8.582 0.143 6.751 1.00 93.06 92 LEU A C 1
ATOM 725 O O . LEU A 1 92 ? 8.031 -0.953 6.616 1.00 93.06 92 LEU A O 1
ATOM 729 N N . PRO A 1 93 ? 9.215 0.758 5.731 1.00 93.50 93 PRO A N 1
ATOM 730 C CA . PRO A 1 93 ? 9.285 0.188 4.390 1.00 93.50 93 PRO A CA 1
ATOM 731 C C . PRO A 1 93 ? 10.058 -1.132 4.348 1.00 93.50 93 PRO A C 1
ATOM 733 O O . PRO A 1 93 ? 11.151 -1.246 4.910 1.00 93.50 93 PRO A O 1
ATOM 736 N N . LYS A 1 94 ? 9.538 -2.100 3.597 1.00 93.00 94 LYS A N 1
ATOM 737 C CA . LYS A 1 94 ? 10.194 -3.370 3.280 1.00 93.00 94 LYS A CA 1
ATOM 738 C C . LYS A 1 94 ? 10.436 -3.453 1.780 1.00 93.00 94 LYS A C 1
ATOM 740 O O . LYS A 1 94 ? 9.504 -3.327 0.993 1.00 93.00 94 LYS A O 1
ATOM 745 N N . LEU A 1 95 ? 11.686 -3.666 1.385 1.00 87.94 95 LEU A N 1
ATOM 746 C CA . LEU A 1 95 ? 12.036 -3.850 -0.019 1.00 87.94 95 LEU A CA 1
ATOM 747 C C . LEU A 1 95 ? 11.651 -5.261 -0.473 1.00 87.94 95 LEU A C 1
ATOM 749 O O . LEU A 1 95 ? 12.063 -6.249 0.136 1.00 87.94 95 LEU A O 1
ATOM 753 N N . VAL A 1 96 ? 10.908 -5.341 -1.570 1.00 83.75 96 VAL A N 1
ATOM 754 C CA . VAL A 1 96 ? 10.532 -6.574 -2.256 1.00 83.75 96 VAL A CA 1
ATOM 755 C C . VAL A 1 96 ? 11.070 -6.512 -3.679 1.00 83.75 96 VAL A C 1
ATOM 757 O O . VAL A 1 96 ? 10.812 -5.568 -4.424 1.00 83.75 96 VAL A O 1
ATOM 760 N N . LEU A 1 97 ? 11.852 -7.520 -4.057 1.00 79.38 97 LEU A N 1
ATOM 761 C CA . LEU A 1 97 ? 12.452 -7.611 -5.383 1.00 79.38 97 LEU A CA 1
ATOM 762 C C . LEU A 1 97 ? 11.535 -8.437 -6.286 1.00 79.38 97 LEU A C 1
ATOM 764 O O . LEU A 1 97 ? 11.546 -9.665 -6.201 1.00 79.38 97 LEU A O 1
ATOM 768 N N . PHE A 1 98 ? 10.741 -7.784 -7.138 1.00 70.38 98 PHE A N 1
ATOM 769 C CA . PHE A 1 98 ? 10.044 -8.489 -8.215 1.00 70.38 98 PHE A CA 1
ATOM 770 C C . PHE A 1 98 ? 10.945 -8.595 -9.453 1.00 70.38 98 PHE A C 1
ATOM 772 O O . PHE A 1 98 ? 11.760 -7.698 -9.680 1.00 70.38 98 PHE A O 1
ATOM 779 N N . PRO A 1 99 ? 10.780 -9.641 -10.289 1.00 62.28 99 PRO A N 1
ATOM 780 C CA . PRO A 1 99 ? 11.606 -9.849 -11.482 1.00 62.28 99 PRO A CA 1
ATOM 781 C C . PRO A 1 99 ? 11.627 -8.664 -12.455 1.00 62.28 99 PRO A C 1
ATOM 783 O O . PRO A 1 99 ? 12.636 -8.432 -13.109 1.00 62.28 99 PRO A O 1
ATOM 786 N N . LEU A 1 100 ? 10.524 -7.915 -12.531 1.00 69.62 100 LEU A N 1
ATOM 787 C CA . LEU A 1 100 ? 10.369 -6.776 -13.439 1.00 69.62 100 LEU A CA 1
ATOM 788 C C . LEU A 1 100 ? 10.664 -5.426 -12.768 1.00 69.62 100 LEU A C 1
ATOM 790 O O . LEU A 1 100 ? 10.905 -4.443 -13.459 1.00 69.62 100 LEU A O 1
ATOM 794 N N . ARG A 1 101 ? 10.588 -5.347 -11.430 1.00 71.56 101 ARG A N 1
ATOM 795 C CA . ARG A 1 101 ? 10.581 -4.071 -10.700 1.00 71.56 101 ARG A CA 1
ATOM 796 C C . ARG A 1 101 ? 10.835 -4.244 -9.195 1.00 71.56 101 ARG A C 1
ATOM 798 O O . ARG A 1 101 ? 10.034 -4.893 -8.524 1.00 71.56 101 ARG A O 1
ATOM 805 N N . PRO A 1 102 ? 11.869 -3.627 -8.603 1.00 83.00 102 PRO A N 1
ATOM 806 C CA . PRO A 1 102 ? 11.969 -3.549 -7.150 1.00 83.00 102 PRO A CA 1
ATOM 807 C C . PRO A 1 102 ? 10.889 -2.605 -6.601 1.00 83.00 102 PRO A C 1
ATOM 809 O O . PRO A 1 102 ? 10.669 -1.529 -7.151 1.00 83.00 102 PRO A O 1
ATOM 812 N N . LEU A 1 103 ? 10.225 -2.993 -5.512 1.00 88.00 103 LEU A N 1
ATOM 813 C CA . LEU A 1 103 ? 9.189 -2.198 -4.849 1.00 88.00 103 LEU A CA 1
ATOM 814 C C . LEU A 1 103 ? 9.465 -2.081 -3.353 1.00 88.00 103 LEU A C 1
ATOM 816 O O . LEU A 1 103 ? 9.828 -3.055 -2.699 1.00 88.00 103 LEU A O 1
ATOM 820 N N . TRP A 1 104 ? 9.225 -0.906 -2.787 1.00 91.19 104 TRP A N 1
ATOM 821 C CA . TRP A 1 104 ? 9.142 -0.720 -1.344 1.00 91.19 104 TRP A CA 1
ATOM 822 C C . TRP A 1 104 ? 7.688 -0.837 -0.903 1.00 91.19 104 TRP A C 1
ATOM 824 O O . TRP A 1 104 ? 6.863 0.002 -1.250 1.00 91.19 104 TRP A O 1
ATOM 834 N N . LEU A 1 105 ? 7.379 -1.861 -0.113 1.00 94.88 105 LEU A N 1
ATOM 835 C CA . LEU A 1 105 ? 6.087 -2.003 0.544 1.00 94.88 105 LEU A CA 1
ATOM 836 C C . LEU A 1 105 ? 6.115 -1.256 1.875 1.00 94.88 105 LEU A C 1
ATOM 838 O O . LEU A 1 105 ? 6.930 -1.563 2.746 1.00 94.88 105 LEU A O 1
ATOM 842 N N . VAL A 1 106 ? 5.251 -0.261 2.018 1.00 95.75 106 VAL A N 1
ATOM 843 C CA . VAL A 1 106 ? 5.162 0.604 3.190 1.00 95.75 106 VAL A CA 1
ATOM 844 C C . VAL A 1 106 ? 3.805 0.382 3.850 1.00 95.75 106 VAL A C 1
ATOM 846 O O . VAL A 1 106 ? 2.792 0.751 3.256 1.00 95.75 106 VAL A O 1
ATOM 849 N N . PRO A 1 107 ? 3.755 -0.216 5.052 1.00 96.12 107 PRO A N 1
ATOM 850 C CA . PRO A 1 107 ? 2.490 -0.411 5.741 1.00 96.12 107 PRO A CA 1
ATOM 851 C C . PRO A 1 107 ? 1.907 0.942 6.140 1.00 96.12 107 PRO A C 1
ATOM 853 O O . PRO A 1 107 ? 2.641 1.871 6.482 1.00 96.12 107 PRO A O 1
ATOM 856 N N . VAL A 1 108 ? 0.588 1.053 6.101 1.00 96.00 108 VAL A N 1
ATOM 857 C CA . VAL A 1 108 ? -0.156 2.198 6.618 1.00 96.00 108 VAL A CA 1
ATOM 858 C C . VAL A 1 108 ? -0.694 1.801 7.981 1.00 96.00 108 VAL A C 1
ATOM 860 O O . VAL A 1 108 ? -1.326 0.757 8.130 1.00 96.00 108 VAL A O 1
ATOM 863 N N . HIS A 1 109 ? -0.438 2.625 8.988 1.00 94.75 109 HIS A N 1
ATOM 864 C CA . HIS A 1 109 ? -0.881 2.391 10.352 1.00 94.75 109 HIS A CA 1
ATOM 865 C C . HIS A 1 109 ? -1.931 3.408 10.776 1.00 94.75 109 HIS A C 1
ATOM 867 O O . HIS A 1 109 ? -1.776 4.604 10.524 1.00 94.75 109 HIS A O 1
ATOM 873 N N . LEU A 1 110 ? -2.927 2.941 11.525 1.00 94.12 110 LEU A N 1
ATOM 874 C CA . LEU A 1 110 ? -3.785 3.803 12.326 1.00 94.12 110 LEU A CA 1
ATOM 875 C C . LEU A 1 110 ? -3.055 4.178 13.618 1.00 94.12 110 LEU A C 1
ATOM 877 O O . LEU A 1 110 ? -2.570 3.311 14.348 1.00 94.12 110 LEU A O 1
ATOM 881 N N . THR A 1 111 ? -2.988 5.471 13.916 1.00 91.56 111 THR A N 1
ATOM 882 C CA . THR A 1 111 ? -2.254 6.013 15.063 1.00 91.56 111 THR A CA 1
ATOM 883 C C . THR A 1 111 ? -3.095 6.990 15.862 1.00 91.56 111 THR A C 1
ATOM 885 O O . THR A 1 111 ? -3.766 7.853 15.307 1.00 91.56 111 THR A O 1
ATOM 888 N N . TYR A 1 112 ? -3.040 6.886 17.186 1.00 88.81 112 TYR A N 1
ATOM 889 C CA . TYR A 1 112 ? -3.695 7.837 18.080 1.00 88.81 112 TYR A CA 1
ATOM 890 C C . TYR A 1 112 ? -2.656 8.510 18.978 1.00 88.81 112 TYR A C 1
ATOM 892 O O . TYR A 1 112 ? -1.770 7.825 19.502 1.00 88.81 112 TYR A O 1
ATOM 900 N N . PRO A 1 113 ? -2.758 9.833 19.203 1.00 81.69 113 PRO A N 1
ATOM 901 C CA . PRO A 1 113 ? -1.968 10.497 20.235 1.00 81.69 113 PRO A CA 1
ATOM 902 C C . PRO A 1 113 ? -2.097 9.768 21.586 1.00 81.69 113 PRO A C 1
ATOM 904 O O . PRO A 1 113 ? -3.136 9.196 21.888 1.00 81.69 113 PRO A O 1
ATOM 907 N N . GLY A 1 114 ? -1.032 9.710 22.383 1.00 79.12 114 GLY A N 1
ATOM 908 C CA . GLY A 1 114 ? -1.046 9.032 23.691 1.00 79.12 114 GLY A CA 1
ATOM 909 C C . GLY A 1 114 ? -1.000 7.495 23.652 1.00 79.12 114 GLY A C 1
ATOM 910 O O . GLY A 1 114 ? -0.359 6.908 24.517 1.00 79.12 114 GLY A O 1
ATOM 911 N N . LYS A 1 115 ? -1.586 6.842 22.637 1.00 81.56 115 LYS A N 1
ATOM 912 C CA . LYS A 1 115 ? -1.579 5.371 22.489 1.00 81.56 115 LYS A CA 1
ATOM 913 C C . LYS A 1 115 ? -0.538 4.853 21.486 1.00 81.56 115 LYS A C 1
ATOM 915 O O . LYS A 1 115 ? -0.022 3.751 21.644 1.00 81.56 115 LYS A O 1
ATOM 920 N N . GLY A 1 116 ? -0.182 5.650 20.480 1.00 85.56 116 GLY A N 1
ATOM 921 C CA . GLY A 1 116 ? 0.739 5.243 19.420 1.00 85.56 116 GLY A CA 1
ATOM 922 C C . GLY A 1 116 ? 0.034 4.459 18.311 1.00 85.56 116 GLY A C 1
ATOM 923 O O . GLY A 1 116 ? -1.088 4.793 17.929 1.00 85.56 116 GLY A O 1
ATOM 924 N N . VAL A 1 117 ? 0.711 3.453 17.752 1.00 90.75 117 VAL A N 1
ATOM 925 C CA . VAL A 1 117 ? 0.179 2.616 16.663 1.00 90.75 117 VAL A CA 1
ATOM 926 C C . VAL A 1 117 ? -0.886 1.664 17.205 1.00 90.75 117 VAL A C 1
ATOM 928 O O . VAL A 1 117 ? -0.606 0.873 18.099 1.00 90.75 117 VAL A O 1
ATOM 931 N N . ILE A 1 118 ? -2.091 1.737 16.641 1.00 90.00 118 ILE A N 1
ATOM 932 C CA . ILE A 1 118 ? -3.212 0.839 16.948 1.00 90.00 118 ILE A CA 1
ATOM 933 C C . ILE A 1 118 ? -3.106 -0.444 16.127 1.00 90.00 118 ILE A C 1
ATOM 935 O O . ILE A 1 118 ? -3.284 -1.535 16.657 1.00 90.00 118 ILE A O 1
ATOM 939 N N . GLY A 1 119 ? -2.793 -0.314 14.838 1.00 91.06 119 GLY A N 1
ATOM 940 C CA . GLY A 1 119 ? -2.666 -1.449 13.932 1.00 91.06 119 GLY A CA 1
ATOM 941 C C . GLY A 1 119 ? -2.424 -1.028 12.487 1.00 91.06 119 GLY A C 1
ATOM 942 O O . GLY A 1 119 ? -2.462 0.160 12.156 1.00 91.06 119 GLY A O 1
ATOM 943 N N . GLU A 1 120 ? -2.152 -2.017 11.641 1.00 94.00 120 GLU A N 1
ATOM 944 C CA . GLU A 1 120 ? -2.004 -1.859 10.193 1.00 94.00 120 GLU A CA 1
ATOM 945 C C . GLU A 1 120 ? -3.376 -1.868 9.517 1.00 94.00 120 GLU A C 1
ATOM 947 O O . GLU A 1 120 ? -4.207 -2.726 9.804 1.00 94.00 120 GLU A O 1
ATOM 952 N N . VAL A 1 121 ? -3.604 -0.896 8.635 1.00 94.00 121 VAL A N 1
ATOM 953 C CA . VAL A 1 121 ? -4.869 -0.709 7.902 1.00 94.00 121 VAL A CA 1
ATOM 954 C C . VAL A 1 121 ? -4.720 -0.884 6.395 1.00 94.00 121 VAL A C 1
ATOM 956 O O . VAL A 1 121 ? -5.713 -0.943 5.680 1.00 94.00 121 VAL A O 1
ATOM 959 N N . GLY A 1 122 ? -3.491 -0.963 5.890 1.00 94.12 122 GLY A N 1
ATOM 960 C CA . GLY A 1 122 ? -3.247 -1.097 4.463 1.00 94.12 122 GLY A CA 1
ATOM 961 C C . GLY A 1 122 ? -1.772 -1.057 4.108 1.00 94.12 122 GLY A C 1
ATOM 962 O O . GLY A 1 122 ? -0.897 -1.033 4.974 1.00 94.12 122 GLY A O 1
ATOM 963 N N . MET A 1 123 ? -1.501 -1.027 2.807 1.00 95.38 123 MET A N 1
ATOM 964 C CA . MET A 1 123 ? -0.153 -1.044 2.254 1.00 95.38 123 MET A CA 1
ATOM 965 C C . MET A 1 123 ? -0.039 -0.056 1.095 1.00 95.38 123 MET A C 1
ATOM 967 O O . MET A 1 123 ? -0.943 0.054 0.267 1.00 95.38 123 MET A O 1
ATOM 971 N N . LEU A 1 124 ? 1.104 0.617 1.001 1.00 92.88 124 LEU A N 1
ATOM 972 C CA . LEU A 1 124 ? 1.518 1.401 -0.160 1.00 92.88 124 LEU A CA 1
ATOM 973 C C . LEU A 1 124 ? 2.703 0.715 -0.834 1.00 92.88 124 LEU A C 1
ATOM 975 O O . LEU A 1 124 ? 3.612 0.231 -0.165 1.00 92.88 124 LEU A O 1
ATOM 979 N N . ALA A 1 125 ? 2.720 0.700 -2.158 1.00 92.81 125 ALA A N 1
ATOM 980 C CA . ALA A 1 125 ? 3.850 0.254 -2.955 1.00 92.81 125 ALA A CA 1
ATOM 981 C C . ALA A 1 125 ? 4.531 1.475 -3.575 1.00 92.81 125 ALA A C 1
ATOM 983 O O . ALA A 1 125 ? 3.932 2.180 -4.388 1.00 92.81 125 ALA A O 1
ATOM 984 N N . VAL A 1 126 ? 5.784 1.716 -3.201 1.00 90.12 126 VAL A N 1
ATOM 985 C CA . VAL A 1 126 ? 6.647 2.741 -3.799 1.00 90.12 126 VAL A CA 1
ATOM 986 C C . VAL A 1 126 ? 7.582 2.077 -4.795 1.00 90.12 126 VAL A C 1
ATOM 988 O O . VAL A 1 126 ? 8.110 0.995 -4.536 1.00 90.12 126 VAL A O 1
ATOM 991 N N . ASP A 1 127 ? 7.815 2.730 -5.923 1.00 88.94 127 ASP A N 1
ATOM 992 C CA . ASP A 1 127 ? 8.816 2.288 -6.883 1.00 88.94 127 ASP A CA 1
ATOM 993 C C . ASP A 1 127 ? 10.238 2.273 -6.284 1.00 88.94 127 ASP A C 1
ATOM 995 O O . ASP A 1 127 ? 10.611 3.112 -5.463 1.00 88.94 127 ASP A O 1
ATOM 999 N N . GLY A 1 128 ? 11.035 1.272 -6.664 1.00 84.31 128 GLY A N 1
ATOM 1000 C CA . GLY A 1 128 ? 12.417 1.125 -6.205 1.00 84.31 128 GLY A CA 1
ATOM 1001 C C . GLY A 1 128 ? 13.404 2.050 -6.920 1.00 84.31 128 GLY A C 1
ATOM 1002 O O . GLY A 1 128 ? 14.499 2.284 -6.397 1.00 84.31 128 GLY A O 1
ATOM 1003 N N . ASP A 1 129 ? 13.013 2.614 -8.063 1.00 86.19 129 ASP A N 1
ATOM 1004 C CA . ASP A 1 129 ? 13.864 3.477 -8.885 1.00 86.19 129 ASP A CA 1
ATOM 1005 C C . ASP A 1 129 ? 13.509 4.965 -8.697 1.00 86.19 129 ASP A C 1
ATOM 1007 O O . ASP A 1 129 ? 14.399 5.816 -8.632 1.00 86.19 129 ASP A O 1
ATOM 1011 N N . HIS A 1 130 ? 12.224 5.279 -8.508 1.00 84.81 130 HIS A N 1
ATOM 1012 C CA . HIS A 1 130 ? 11.684 6.624 -8.309 1.00 84.81 130 HIS A CA 1
ATOM 1013 C C . HIS A 1 130 ? 10.809 6.695 -7.049 1.00 84.81 130 HIS A C 1
ATOM 1015 O O . HIS A 1 130 ? 10.082 5.755 -6.749 1.00 84.81 130 HIS A O 1
ATOM 1021 N N . PRO A 1 131 ? 10.808 7.808 -6.295 1.00 86.19 131 PRO A N 1
ATOM 1022 C CA . PRO A 1 131 ? 10.009 7.944 -5.076 1.00 86.19 131 PRO A CA 1
ATOM 1023 C C . PRO A 1 131 ? 8.530 8.235 -5.398 1.00 86.19 131 PRO A C 1
ATOM 1025 O O . PRO A 1 131 ? 7.994 9.266 -5.002 1.00 86.19 131 PRO A O 1
ATOM 1028 N N . VAL A 1 132 ? 7.882 7.350 -6.156 1.00 88.44 132 VAL A N 1
ATOM 1029 C CA . VAL A 1 132 ? 6.486 7.474 -6.597 1.00 88.44 132 VAL A CA 1
ATOM 1030 C C . VAL A 1 132 ? 5.670 6.278 -6.124 1.00 88.44 132 VAL A C 1
ATOM 1032 O O . VAL A 1 132 ? 6.156 5.145 -6.131 1.00 88.44 132 VAL A O 1
ATOM 1035 N N . ILE A 1 133 ? 4.426 6.528 -5.714 1.00 88.06 133 ILE A N 1
ATOM 1036 C CA . ILE A 1 133 ? 3.480 5.469 -5.355 1.00 88.06 133 ILE A CA 1
ATOM 1037 C C . ILE A 1 133 ? 2.943 4.829 -6.633 1.00 88.06 133 ILE A C 1
ATOM 1039 O O . ILE A 1 133 ? 2.506 5.520 -7.551 1.00 88.06 133 ILE A O 1
ATOM 1043 N N . VAL A 1 134 ? 2.983 3.502 -6.687 1.00 89.44 134 VAL A N 1
ATOM 1044 C CA . VAL A 1 134 ? 2.581 2.707 -7.858 1.00 89.44 134 VAL A CA 1
ATOM 1045 C C . VAL A 1 134 ? 1.495 1.687 -7.549 1.00 89.44 134 VAL A C 1
ATOM 1047 O O . VAL A 1 134 ? 0.975 1.048 -8.458 1.00 89.44 134 VAL A O 1
ATOM 1050 N N . GLY A 1 135 ? 1.130 1.559 -6.277 1.00 88.38 135 GLY A N 1
ATOM 1051 C CA . GLY A 1 135 ? -0.006 0.774 -5.819 1.00 88.38 135 GLY A CA 1
ATOM 1052 C C . GLY A 1 135 ? -0.349 1.125 -4.378 1.00 88.38 135 GLY A C 1
ATOM 1053 O O . GLY A 1 135 ? 0.520 1.551 -3.618 1.00 88.38 135 GLY A O 1
ATOM 1054 N N . TRP A 1 136 ? -1.614 0.975 -4.009 1.00 94.38 136 TRP A N 1
ATOM 1055 C CA . TRP A 1 136 ? -2.093 1.207 -2.652 1.00 94.38 136 TRP A CA 1
ATOM 1056 C C . TRP A 1 136 ? -3.348 0.379 -2.383 1.00 94.38 136 TRP A C 1
ATOM 1058 O O . TRP A 1 136 ? -4.094 0.060 -3.311 1.00 94.38 136 TRP A O 1
ATOM 1068 N N . THR A 1 137 ? -3.583 0.041 -1.117 1.00 91.94 137 THR A N 1
ATOM 1069 C CA . THR A 1 137 ? -4.895 -0.435 -0.657 1.00 91.94 137 THR A CA 1
ATOM 1070 C C . THR A 1 137 ? -5.938 0.665 -0.905 1.00 91.94 137 THR A C 1
ATOM 1072 O O . THR A 1 137 ? -5.650 1.820 -0.602 1.00 91.94 137 THR A O 1
ATOM 1075 N N . PRO A 1 138 ? -7.129 0.383 -1.456 1.00 92.94 138 PRO A N 1
ATOM 1076 C CA . PRO A 1 138 ? -8.163 1.403 -1.631 1.00 92.94 138 PRO A CA 1
ATOM 1077 C C . PRO A 1 138 ? -8.500 2.123 -0.318 1.00 92.94 138 PRO A C 1
ATOM 1079 O O . PRO A 1 138 ? -8.541 1.500 0.740 1.00 92.94 138 PRO A O 1
ATOM 1082 N N . ALA A 1 139 ? -8.746 3.435 -0.383 1.00 89.38 139 ALA A N 1
ATOM 1083 C CA . ALA A 1 139 ? -9.003 4.245 0.812 1.00 89.38 139 ALA A CA 1
ATOM 1084 C C . ALA A 1 139 ? -10.221 3.739 1.602 1.00 89.38 139 ALA A C 1
ATOM 1086 O O . ALA A 1 139 ? -10.145 3.630 2.818 1.00 89.38 139 ALA A O 1
ATOM 1087 N N . GLU A 1 140 ? -11.287 3.339 0.904 1.00 90.38 140 GLU A N 1
ATOM 1088 C CA . GLU A 1 140 ? -12.493 2.758 1.510 1.00 90.38 140 GLU A CA 1
ATOM 1089 C C . GLU A 1 140 ? -12.166 1.502 2.340 1.00 90.38 140 GLU A C 1
ATOM 1091 O O . GLU A 1 140 ? -12.604 1.380 3.480 1.00 90.38 140 GLU A O 1
ATOM 1096 N N . GLU A 1 141 ? -11.308 0.612 1.827 1.00 91.38 141 GLU A N 1
ATOM 1097 C CA . GLU A 1 141 ? -10.868 -0.582 2.564 1.00 91.38 141 GLU A CA 1
ATOM 1098 C C . GLU A 1 141 ? -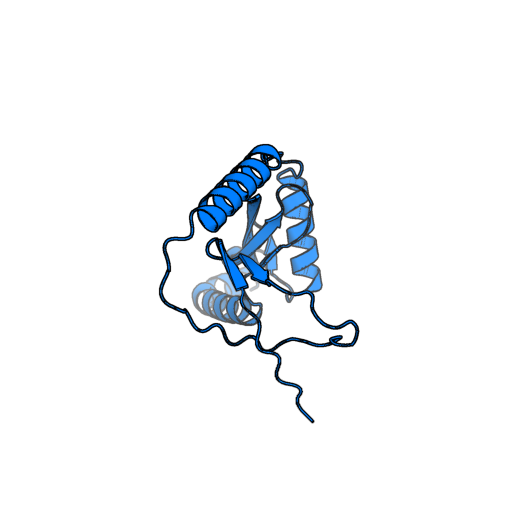10.017 -0.219 3.792 1.00 91.38 141 GLU A C 1
ATOM 1100 O O . GLU A 1 141 ? -10.165 -0.824 4.857 1.00 91.38 141 GLU A O 1
ATOM 1105 N N . MET A 1 142 ? -9.140 0.786 3.666 1.00 91.38 142 MET A N 1
ATOM 1106 C CA . MET A 1 142 ? -8.341 1.269 4.797 1.00 91.38 142 MET A CA 1
ATOM 1107 C C . MET A 1 142 ? -9.216 1.907 5.884 1.00 91.38 142 MET A C 1
ATOM 1109 O O . MET A 1 142 ? -8.942 1.737 7.073 1.00 91.38 142 MET A O 1
ATOM 1113 N N . GLU A 1 143 ? -10.265 2.633 5.497 1.00 91.56 143 GLU A N 1
ATOM 1114 C CA . GLU A 1 143 ? -11.218 3.260 6.413 1.00 91.56 143 GLU A CA 1
ATOM 1115 C C . GLU A 1 143 ? -12.092 2.229 7.130 1.00 91.56 143 GLU A C 1
ATOM 1117 O O . GLU A 1 143 ? -12.277 2.329 8.347 1.00 91.56 143 GLU A O 1
ATOM 1122 N N . ASP A 1 144 ? -12.579 1.215 6.415 1.00 91.75 144 ASP A N 1
ATOM 1123 C CA . ASP A 1 144 ? -13.351 0.118 6.999 1.00 91.75 144 ASP A CA 1
ATOM 1124 C C . ASP A 1 144 ? -12.528 -0.633 8.052 1.00 91.75 144 ASP A C 1
ATOM 1126 O O . ASP A 1 144 ? -12.993 -0.864 9.178 1.00 91.75 144 ASP A O 1
ATOM 1130 N N . LEU A 1 145 ? -11.268 -0.942 7.730 1.00 92.19 145 LEU A N 1
ATOM 1131 C CA . LEU A 1 145 ? -10.364 -1.610 8.660 1.00 92.19 145 LEU A CA 1
ATOM 1132 C C . LEU A 1 145 ? -9.978 -0.701 9.835 1.00 92.19 145 LEU A C 1
ATOM 1134 O O . LEU A 1 145 ? -9.953 -1.151 10.982 1.00 92.19 145 LEU A O 1
ATOM 1138 N N . ALA A 1 146 ? -9.756 0.595 9.598 1.00 90.88 146 ALA A N 1
ATOM 1139 C CA . ALA A 1 146 ? -9.535 1.565 10.669 1.00 90.88 146 ALA A CA 1
ATOM 1140 C C . ALA A 1 146 ? -10.741 1.660 11.619 1.00 90.88 146 ALA A C 1
ATOM 1142 O O . ALA A 1 146 ? -10.573 1.691 12.842 1.00 90.88 146 ALA A O 1
ATOM 1143 N N . CYS A 1 147 ? -11.961 1.659 11.076 1.00 90.25 147 CYS A N 1
ATOM 1144 C CA . CYS A 1 147 ? -13.198 1.649 11.853 1.00 90.25 147 CYS A CA 1
ATOM 1145 C C . CYS A 1 147 ? -13.328 0.386 12.708 1.00 90.25 147 CYS A C 1
ATOM 1147 O O . CYS A 1 147 ? -13.779 0.463 13.855 1.00 90.25 147 CYS A O 1
ATOM 1149 N N . GLN A 1 148 ? -12.941 -0.771 12.169 1.00 90.81 148 GLN A N 1
ATOM 1150 C CA . GLN A 1 148 ? -12.909 -2.019 12.922 1.00 90.81 148 GLN A CA 1
ATOM 1151 C C . GLN A 1 148 ? -11.886 -1.952 14.064 1.00 90.81 148 GLN A C 1
ATOM 1153 O O . GLN A 1 148 ? -12.256 -2.163 15.220 1.00 90.81 148 GLN A O 1
ATOM 1158 N N . LEU A 1 149 ? -10.639 -1.571 13.767 1.00 90.44 149 LEU A N 1
ATOM 1159 C CA . LEU A 1 149 ? -9.573 -1.456 14.766 1.00 90.44 149 LEU A CA 1
ATOM 1160 C C . LEU A 1 149 ? -9.936 -0.479 15.885 1.00 90.44 149 LEU A C 1
ATOM 1162 O O . LEU A 1 149 ? -9.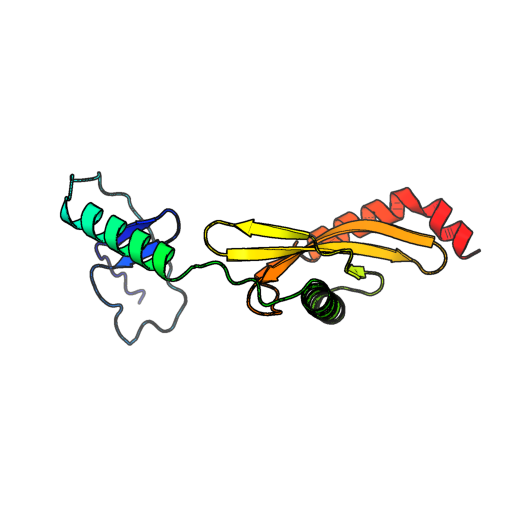681 -0.757 17.055 1.00 90.44 149 LEU A O 1
ATOM 1166 N N . TYR A 1 150 ? -10.569 0.649 15.555 1.00 87.00 150 TYR A N 1
ATOM 1167 C CA . TYR A 1 150 ? -11.047 1.594 16.560 1.00 87.00 150 TYR A CA 1
ATOM 1168 C C . TYR A 1 150 ? -12.070 0.958 17.506 1.00 87.00 150 TYR A C 1
ATOM 1170 O O . TYR A 1 150 ? -11.962 1.142 18.714 1.00 87.00 150 TYR A O 1
ATOM 1178 N N . LYS A 1 151 ? -13.044 0.199 16.983 1.00 88.56 151 LYS A N 1
ATOM 1179 C CA . LYS A 1 151 ? -14.062 -0.471 17.810 1.00 88.56 151 LYS A CA 1
ATOM 1180 C C . LYS A 1 151 ? -13.441 -1.506 18.744 1.00 88.56 151 LYS A C 1
ATOM 1182 O O . LYS A 1 151 ? -13.839 -1.578 19.901 1.00 88.56 151 LYS A O 1
ATOM 1187 N N . GLU A 1 152 ? -12.468 -2.269 18.255 1.00 87.44 152 GLU A N 1
ATOM 1188 C CA . GLU A 1 152 ? -11.755 -3.284 19.042 1.00 87.44 152 GLU A CA 1
ATOM 1189 C C . GLU A 1 152 ? -10.862 -2.658 20.122 1.00 87.44 152 GLU A C 1
ATOM 1191 O O . GLU A 1 152 ? -10.751 -3.180 21.225 1.00 87.44 152 GLU A O 1
ATOM 1196 N N . SER A 1 153 ? -10.261 -1.507 19.822 1.00 81.75 153 SER A N 1
ATOM 1197 C CA . SER A 1 153 ? -9.347 -0.782 20.709 1.00 81.75 153 SER A CA 1
ATOM 1198 C C . SER A 1 153 ? -10.004 0.351 21.500 1.00 81.75 153 SER A C 1
ATOM 1200 O O . SER A 1 153 ? -9.287 1.159 22.101 1.00 81.75 153 SER A O 1
ATOM 1202 N N . ARG A 1 154 ? -11.339 0.455 21.469 1.00 82.69 154 ARG A N 1
ATOM 1203 C CA . ARG A 1 154 ? -12.077 1.647 21.898 1.00 82.69 154 ARG A CA 1
ATOM 1204 C C . ARG A 1 154 ? -11.801 2.007 23.349 1.00 82.69 154 ARG A C 1
ATOM 1206 O O . ARG A 1 154 ? -11.416 3.140 23.613 1.00 82.69 154 ARG A O 1
ATOM 1213 N N . ASP A 1 155 ? -11.946 1.043 24.249 1.00 79.44 155 ASP A N 1
ATOM 1214 C CA . ASP A 1 155 ? -11.808 1.267 25.688 1.00 79.44 155 ASP A CA 1
ATOM 1215 C C . ASP A 1 155 ? -10.399 1.766 26.034 1.00 79.44 155 ASP A C 1
ATOM 1217 O O . ASP A 1 155 ? -10.226 2.748 26.748 1.00 79.44 155 ASP A O 1
ATOM 1221 N N . GLU A 1 156 ? -9.371 1.155 25.445 1.00 75.88 156 GLU A N 1
ATOM 1222 C CA . GLU A 1 156 ? -7.977 1.564 25.633 1.00 75.88 156 GLU A CA 1
ATOM 1223 C C . GLU A 1 156 ? -7.672 2.946 25.038 1.00 75.88 156 GLU A C 1
ATOM 1225 O O . GLU A 1 156 ? -6.853 3.686 25.581 1.00 75.88 156 GLU A O 1
ATOM 1230 N N . ILE A 1 157 ? -8.300 3.295 23.909 1.00 76.81 157 ILE A N 1
ATOM 1231 C CA . ILE A 1 157 ? -8.174 4.632 23.318 1.00 76.81 157 ILE A CA 1
ATOM 1232 C C . ILE A 1 157 ? -8.854 5.652 24.233 1.00 76.81 157 ILE A C 1
ATOM 1234 O O . ILE A 1 157 ? -8.231 6.645 24.580 1.00 76.81 157 ILE A O 1
ATOM 1238 N N . GLU A 1 158 ? -10.095 5.413 24.657 1.00 78.69 158 GLU A N 1
ATOM 1239 C CA . GLU A 1 158 ? -10.846 6.339 25.514 1.00 78.69 158 GLU A CA 1
ATOM 1240 C C . GLU A 1 158 ? -10.154 6.556 26.870 1.00 78.69 158 GLU A C 1
ATOM 1242 O O . GLU A 1 158 ? -10.105 7.690 27.345 1.00 78.69 158 GLU A O 1
ATOM 1247 N N . ILE A 1 159 ? -9.518 5.524 27.440 1.00 76.69 159 ILE A N 1
ATOM 1248 C CA . ILE A 1 159 ? -8.690 5.644 28.653 1.00 76.69 159 ILE A CA 1
ATOM 1249 C C . ILE A 1 159 ? -7.481 6.563 28.431 1.00 76.69 159 ILE A C 1
ATOM 1251 O O . ILE A 1 159 ? -7.148 7.348 29.312 1.00 76.69 159 ILE A O 1
ATOM 1255 N N . ALA A 1 160 ? -6.824 6.502 27.270 1.00 70.69 160 ALA A N 1
ATOM 1256 C CA . ALA A 1 160 ? -5.646 7.328 26.985 1.00 70.69 160 ALA A CA 1
ATOM 1257 C C . ALA A 1 160 ? -5.961 8.833 26.847 1.00 70.69 160 ALA A C 1
ATOM 1259 O O . ALA A 1 160 ? -5.040 9.651 26.868 1.00 70.69 160 ALA A O 1
ATOM 1260 N N . PHE A 1 161 ? -7.241 9.194 26.698 1.00 65.56 161 PHE A N 1
ATOM 1261 C CA . PHE A 1 161 ? -7.720 10.572 26.548 1.00 65.56 161 PHE A CA 1
ATOM 1262 C C . PHE A 1 161 ? -8.688 11.027 27.658 1.00 65.56 161 PHE A C 1
ATOM 1264 O O . PHE A 1 161 ? -9.218 12.136 27.556 1.00 65.56 161 PHE A O 1
ATOM 1271 N N . SER A 1 162 ? -8.928 10.197 28.681 1.00 61.09 162 SER A N 1
ATOM 1272 C CA . SER A 1 162 ? -9.724 10.534 29.878 1.00 61.09 162 SER A CA 1
ATOM 1273 C C . SER A 1 162 ? -8.839 11.069 30.999 1.00 61.09 162 SER A C 1
ATOM 1275 O O . SER A 1 162 ? -9.282 12.016 31.685 1.00 61.09 162 SER A O 1
#

pLDDT: mean 76.94, std 15.32, range [45.59, 96.12]

Secondary structure (DSSP, 8-state):
--------EEE-SSS-EEESSPPPTT--S--------------HHHHHHHHHHHHHHHHH--------HHHHHHHHHHHHHHHS-TTEEE---EEEE-SS-EEEEEEEEEEETTTEEEEEEEEEEEESSSS-EEEE--HHHHHHHHHHHHHHTHHHHHHHT-

Radius of gyration: 22.84 Å; Cα contacts (8 Å, |Δi|>4): 207; chains: 1; bounding box: 41×37×67 Å

Sequence (162 aa):
MNEEMITGASVLDDTHVELDKALPEGFGQRLRVHITSLRPAQDHTLRERQAAYQVQVATETRTRIVVNTRQAMIAANQFIVEHLPDRFSAGLPKLVLFPLRPLWLVPVHLTYPGKGVIGEVGMLAVDGDHPVIVGWTPAEEMEDLACQLYKESRDEIEIAFS

Foldseek 3Di:
DDDDDDFDWADLDPPDIHTPDDDPPPPPDDDDDDDDDDDDDPDPVSVVSSVVVVVVLQVPPPPDQPDDFVLLQVLVQVCCVVPADPQKHWDGWDWDDDPRFIWTKIFIFRADPQPGTLDTQWIWIAGRNDSHTDDIDDRVSSVVSSVVSCVVCVVVRVVSVD

Mean predicted aligned error: 15.38 Å

Solvent-accessible surface area (backbone atoms only — not comparable to full-atom values): 9836 Å² total; per-residue (Å²): 134,88,86,83,83,90,75,62,65,48,75,62,54,102,87,44,70,47,62,80,59,84,79,66,97,79,72,85,62,93,78,88,82,83,87,76,89,71,79,85,69,92,52,67,68,57,54,53,48,34,50,50,49,52,48,49,53,61,68,70,53,70,79,64,73,65,44,47,66,67,46,42,41,50,39,46,38,52,50,42,70,75,72,46,70,90,48,64,45,59,44,77,57,42,82,44,82,46,96,89,50,41,30,29,41,25,38,30,26,38,40,44,86,88,70,43,76,78,45,80,33,43,43,35,31,21,40,17,64,44,69,43,78,78,46,64,56,55,65,69,59,29,47,54,43,42,53,49,52,46,65,78,43,36,69,67,52,53,60,60,75,107

Nearest PDB structures (foldseek):
  3ebt-assembly1_A-2  TM=4.200E-01  e=7.956E-01  Burkholderia pseudomallei K96243
  6vy4-assembly1_A  TM=4.331E-01  e=1.433E+00  Henipavirus hendraense
  4hbs-assembly1_A  TM=4.267E-01  e=1.923E+00  Bacteroides ovatus ATCC 8483
  6wf4-assembly1_A  TM=4.321E-01  e=3.463E+00  Streptomyces sp. RM-5-8
  6pdl-assembly4_G  TM=4.529E-01  e=5.881E+00  Henipavirus hendraense